Protein AF-A0A4S8M1B6-F1 (afdb_monomer_lite)

Secondary structure (DSSP, 8-state):
-HHHHHHHHHHHHHHTTT-HHHHHHHHHHHHHHHHHH-TT--SPPHHHHHHHHHHHHHHHHHHHHHHHHHHH-SSHHHHHHHHHHHHHHHHHHHHHHHHHHHHTT-HHHHHHTT-SGGGSHHHHHHHH--

Structure (mmCIF, N/CA/C/O backbone):
data_AF-A0A4S8M1B6-F1
#
_entry.id   AF-A0A4S8M1B6-F1
#
loop_
_atom_site.group_PDB
_atom_site.id
_atom_site.type_symbol
_atom_site.label_atom_id
_atom_site.label_alt_id
_atom_site.label_comp_id
_atom_site.label_asym_id
_atom_site.label_entity_id
_atom_site.label_seq_id
_atom_site.pdbx_PDB_ins_code
_atom_site.Cartn_x
_atom_site.Cartn_y
_atom_site.Cartn_z
_atom_site.occupancy
_atom_site.B_iso_or_equiv
_atom_site.auth_seq_id
_atom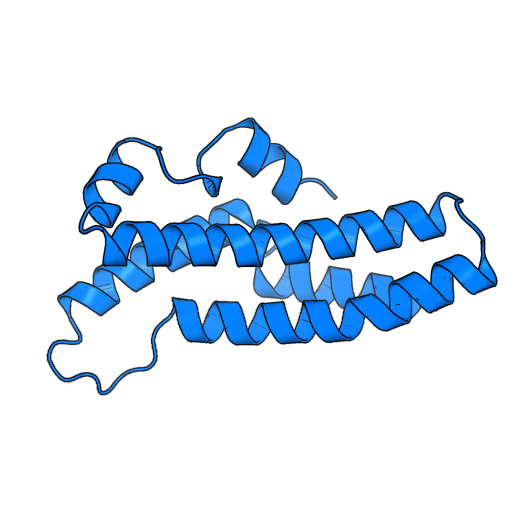_site.auth_comp_id
_atom_site.auth_asym_id
_atom_site.auth_atom_id
_atom_site.pdbx_PDB_model_num
ATOM 1 N N . SER A 1 1 ? 16.439 -3.853 -16.731 1.00 73.56 1 SER A N 1
ATOM 2 C CA . SER A 1 1 ? 15.849 -4.042 -18.081 1.00 73.56 1 SER A CA 1
ATOM 3 C C . SER A 1 1 ? 14.327 -3.981 -17.976 1.00 73.56 1 SER A C 1
ATOM 5 O O . SER A 1 1 ? 13.815 -4.125 -16.875 1.00 73.56 1 SER A O 1
ATOM 7 N N . LEU A 1 2 ? 13.590 -3.809 -19.083 1.00 79.56 2 LEU A N 1
ATOM 8 C CA . LEU A 1 2 ? 12.113 -3.808 -19.068 1.00 79.56 2 LEU A CA 1
ATOM 9 C C . LEU A 1 2 ? 11.526 -5.114 -18.494 1.00 79.56 2 LEU A C 1
ATOM 11 O O . LEU A 1 2 ? 10.549 -5.086 -17.759 1.00 79.56 2 LEU A O 1
ATOM 15 N N . SER A 1 3 ? 12.173 -6.253 -18.760 1.00 87.12 3 SER A N 1
ATOM 16 C CA . SER A 1 3 ? 11.799 -7.545 -18.173 1.00 87.12 3 SER A CA 1
ATOM 17 C C . SER A 1 3 ? 11.881 -7.560 -16.643 1.00 87.12 3 SER A C 1
ATOM 19 O O . SER A 1 3 ? 11.014 -8.134 -15.998 1.00 87.12 3 SER A O 1
ATOM 21 N N . ALA A 1 4 ? 12.879 -6.896 -16.052 1.00 88.38 4 ALA A N 1
ATOM 22 C CA . ALA A 1 4 ? 13.014 -6.812 -14.599 1.00 88.38 4 ALA A CA 1
ATOM 23 C C . ALA A 1 4 ? 11.897 -5.967 -13.964 1.00 88.38 4 ALA A C 1
ATOM 25 O O . ALA A 1 4 ? 11.345 -6.362 -12.946 1.00 88.38 4 ALA A O 1
ATOM 26 N N . ILE A 1 5 ? 11.506 -4.857 -14.601 1.00 90.25 5 ILE A N 1
ATOM 27 C CA . ILE A 1 5 ? 10.365 -4.037 -14.159 1.00 90.25 5 ILE A CA 1
ATOM 28 C C . ILE A 1 5 ? 9.057 -4.839 -14.197 1.00 90.25 5 ILE A C 1
ATOM 30 O O . ILE A 1 5 ? 8.288 -4.819 -13.241 1.00 90.25 5 ILE A O 1
ATOM 34 N N . ARG A 1 6 ? 8.833 -5.624 -15.254 1.00 91.44 6 ARG A N 1
ATOM 35 C CA . ARG A 1 6 ? 7.656 -6.504 -15.344 1.00 91.44 6 ARG A CA 1
ATOM 36 C C . ARG A 1 6 ? 7.657 -7.602 -14.284 1.00 91.44 6 ARG A C 1
ATOM 38 O O . ARG A 1 6 ? 6.598 -7.951 -13.774 1.00 91.44 6 ARG A O 1
ATOM 45 N N . ASN A 1 7 ? 8.829 -8.110 -13.899 1.00 93.31 7 ASN A N 1
ATOM 46 C CA . ASN A 1 7 ? 8.930 -9.037 -12.772 1.00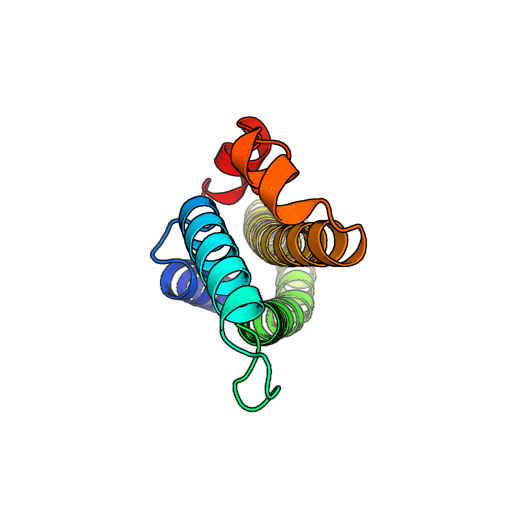 93.31 7 ASN A CA 1
ATOM 47 C C . ASN A 1 7 ? 8.489 -8.377 -11.460 1.00 93.31 7 ASN A C 1
ATOM 49 O O . ASN A 1 7 ? 7.740 -8.994 -10.708 1.00 93.31 7 ASN A O 1
ATOM 53 N N . ILE A 1 8 ? 8.875 -7.122 -11.212 1.00 92.81 8 ILE A N 1
ATOM 54 C CA . ILE A 1 8 ? 8.388 -6.369 -10.049 1.00 92.81 8 ILE A CA 1
ATOM 55 C C . ILE A 1 8 ? 6.864 -6.219 -10.084 1.00 92.81 8 ILE A C 1
ATOM 57 O O . ILE A 1 8 ? 6.214 -6.491 -9.077 1.00 92.81 8 ILE A O 1
ATOM 61 N N . GLN A 1 9 ? 6.278 -5.859 -11.230 1.00 93.62 9 GLN A N 1
ATOM 62 C CA . GLN A 1 9 ? 4.818 -5.787 -11.364 1.00 93.62 9 GLN A CA 1
ATOM 63 C C . GLN A 1 9 ? 4.151 -7.129 -11.033 1.00 93.62 9 GLN A C 1
ATOM 65 O O . GLN A 1 9 ? 3.160 -7.162 -10.312 1.00 93.62 9 GLN A O 1
ATOM 70 N N . MET A 1 10 ? 4.711 -8.253 -11.491 1.00 94.94 10 MET A N 1
ATOM 71 C CA . MET A 1 10 ? 4.193 -9.573 -11.118 1.00 94.94 10 MET A CA 1
ATOM 72 C C . MET A 1 10 ? 4.294 -9.841 -9.613 1.00 94.94 10 MET A C 1
ATOM 74 O O . MET A 1 10 ? 3.388 -10.453 -9.050 1.00 94.94 10 MET A O 1
ATOM 78 N N . HIS A 1 11 ? 5.368 -9.405 -8.950 1.00 94.81 11 HIS A N 1
ATOM 79 C CA . HIS A 1 11 ? 5.501 -9.536 -7.498 1.00 94.81 11 HIS A CA 1
ATOM 80 C C . HIS A 1 11 ? 4.478 -8.679 -6.746 1.00 94.81 11 HIS A C 1
ATOM 82 O O . HIS A 1 11 ? 3.846 -9.194 -5.826 1.00 94.81 11 HIS A O 1
ATOM 88 N N . LEU A 1 12 ? 4.257 -7.432 -7.173 1.00 94.25 12 LEU A N 1
ATOM 89 C CA . LEU A 1 12 ? 3.191 -6.567 -6.659 1.00 94.25 12 LEU A CA 1
ATOM 90 C C . LEU A 1 12 ? 1.816 -7.230 -6.816 1.00 94.25 12 LEU A C 1
ATOM 92 O O . LEU A 1 12 ? 1.074 -7.349 -5.842 1.00 94.25 12 LEU A O 1
ATOM 96 N N . ASN A 1 13 ? 1.496 -7.707 -8.020 1.00 95.00 13 ASN A N 1
ATOM 97 C CA . ASN A 1 13 ? 0.209 -8.334 -8.305 1.00 95.00 13 ASN A CA 1
ATOM 98 C C . ASN A 1 13 ? 0.005 -9.589 -7.452 1.00 95.00 13 ASN A C 1
ATOM 100 O O . ASN A 1 13 ? -1.048 -9.761 -6.859 1.00 95.00 13 ASN A O 1
ATOM 104 N N . ARG A 1 14 ? 1.025 -10.440 -7.302 1.00 95.44 14 ARG A N 1
ATOM 105 C CA . ARG A 1 14 ? 0.932 -11.626 -6.435 1.00 95.44 14 ARG A CA 1
ATOM 106 C C . ARG A 1 14 ? 0.782 -11.276 -4.958 1.00 95.44 14 ARG A C 1
ATOM 108 O O . ARG A 1 14 ? 0.024 -11.939 -4.265 1.00 95.44 14 ARG A O 1
ATOM 115 N N . ALA A 1 15 ? 1.499 -10.262 -4.476 1.00 94.94 15 ALA A N 1
ATOM 116 C CA . ALA A 1 15 ? 1.412 -9.826 -3.083 1.00 94.94 15 ALA A CA 1
ATOM 117 C C . ALA A 1 15 ? 0.017 -9.297 -2.724 1.00 94.94 15 ALA A C 1
ATOM 119 O O . ALA A 1 15 ? -0.427 -9.454 -1.591 1.00 94.94 15 ALA A O 1
ATOM 120 N N . THR A 1 16 ? -0.658 -8.685 -3.696 1.00 95.31 16 THR A N 1
ATOM 121 C CA . THR A 1 16 ? -1.956 -8.022 -3.523 1.00 95.31 16 THR A CA 1
ATOM 122 C C . THR A 1 16 ? -3.134 -8.836 -4.052 1.00 95.31 16 THR A C 1
ATOM 124 O O . THR A 1 16 ? -4.239 -8.316 -4.129 1.00 95.31 16 THR A O 1
ATOM 127 N N . ASP A 1 17 ? -2.903 -10.089 -4.455 1.00 94.31 17 ASP A N 1
ATOM 128 C CA . ASP A 1 17 ? -3.882 -10.917 -5.172 1.00 94.31 17 ASP A CA 1
ATOM 129 C C . ASP A 1 17 ? -4.594 -10.148 -6.305 1.00 94.31 17 ASP A C 1
ATOM 131 O O . ASP A 1 17 ? -5.810 -10.171 -6.464 1.00 94.31 17 ASP A O 1
ATOM 135 N N . TYR A 1 18 ? -3.800 -9.404 -7.080 1.00 93.12 18 TYR A N 1
ATOM 136 C CA . TYR A 1 18 ? -4.209 -8.569 -8.210 1.00 93.12 18 TYR A CA 1
ATOM 137 C C . TYR A 1 18 ? -5.130 -7.383 -7.867 1.00 93.12 18 TYR A C 1
ATOM 139 O O . TYR A 1 18 ? -5.534 -6.661 -8.777 1.00 93.12 18 TYR A O 1
ATOM 147 N N . SER A 1 19 ? -5.402 -7.113 -6.588 1.00 95.19 19 SER A N 1
ATOM 148 C CA . SER A 1 19 ? -6.154 -5.934 -6.143 1.00 95.19 19 SER A CA 1
ATOM 149 C C . SER A 1 19 ? -5.493 -5.286 -4.920 1.00 95.19 19 SER A C 1
ATOM 151 O O . SER A 1 19 ? -5.791 -5.637 -3.775 1.00 95.19 19 SER A O 1
ATOM 153 N N . PRO A 1 20 ? -4.585 -4.315 -5.134 1.00 95.94 20 PRO A N 1
ATOM 154 C CA . PRO A 1 20 ? -4.020 -3.509 -4.057 1.00 95.94 20 PRO A CA 1
ATOM 155 C C . PRO A 1 20 ? -5.057 -2.871 -3.128 1.00 95.94 20 PRO A C 1
ATOM 157 O O . PRO A 1 20 ? -4.831 -2.847 -1.920 1.00 95.94 20 PRO A O 1
ATOM 160 N N . SER A 1 21 ? -6.187 -2.383 -3.650 1.00 95.81 21 SER A N 1
ATOM 161 C CA . SER A 1 21 ? -7.241 -1.800 -2.809 1.00 95.81 21 SER A CA 1
ATOM 162 C C . SER A 1 21 ? -7.878 -2.840 -1.872 1.00 95.81 21 SER A C 1
ATOM 164 O O . SER A 1 21 ? -7.975 -2.601 -0.667 1.00 95.81 21 SER A O 1
ATOM 166 N N . ALA A 1 22 ? -8.222 -4.029 -2.381 1.00 96.31 22 ALA A N 1
ATOM 167 C CA . ALA A 1 22 ? -8.762 -5.120 -1.570 1.00 96.31 22 ALA A CA 1
ATOM 168 C C . ALA A 1 22 ? -7.724 -5.670 -0.580 1.00 96.31 22 ALA A C 1
ATOM 170 O O . ALA A 1 22 ? -8.056 -6.011 0.556 1.00 96.31 22 ALA A O 1
ATOM 171 N N . TYR A 1 23 ? -6.453 -5.720 -0.977 1.00 97.56 23 TYR A N 1
ATOM 172 C CA . TYR A 1 23 ? -5.361 -6.085 -0.081 1.00 97.56 23 TYR A CA 1
ATOM 173 C C . TYR A 1 23 ? -5.257 -5.117 1.109 1.00 97.56 23 TYR A C 1
ATOM 175 O O . TYR A 1 23 ? -5.141 -5.565 2.249 1.00 97.56 23 TYR A O 1
ATOM 183 N N . LEU A 1 24 ? -5.342 -3.803 0.871 1.00 97.62 24 LEU A N 1
ATOM 184 C CA . LEU A 1 24 ? -5.297 -2.786 1.930 1.00 97.62 24 LEU A CA 1
ATOM 185 C C . LEU A 1 24 ? -6.485 -2.890 2.892 1.00 97.62 24 LEU A C 1
ATOM 187 O O . LEU A 1 24 ? -6.293 -2.779 4.101 1.00 97.62 24 LEU A O 1
ATOM 191 N N . GLU A 1 25 ? -7.679 -3.178 2.376 1.00 97.50 25 GLU A N 1
ATOM 192 C CA . GLU A 1 25 ? -8.868 -3.473 3.183 1.00 97.50 25 GLU A CA 1
ATOM 193 C C . GLU A 1 25 ? -8.622 -4.672 4.119 1.00 97.50 25 GLU A C 1
ATOM 195 O O . GLU A 1 25 ? -8.810 -4.581 5.335 1.00 97.50 25 GLU A O 1
ATOM 200 N N . ILE A 1 26 ? -8.114 -5.784 3.573 1.00 97.19 26 ILE A N 1
ATOM 201 C CA . ILE A 1 26 ? -7.787 -6.994 4.344 1.00 97.19 26 ILE A CA 1
ATOM 202 C C . ILE A 1 26 ? -6.736 -6.694 5.417 1.00 97.19 26 ILE A C 1
ATOM 204 O O . ILE A 1 26 ? -6.870 -7.146 6.557 1.00 97.19 26 ILE A O 1
ATOM 208 N N . ILE A 1 27 ? -5.686 -5.948 5.071 1.00 97.31 27 ILE A N 1
ATOM 209 C CA . ILE A 1 27 ? -4.637 -5.564 6.018 1.00 97.31 27 ILE A CA 1
ATOM 210 C C . ILE A 1 27 ? -5.196 -4.660 7.120 1.00 97.31 27 ILE A C 1
ATOM 212 O O . ILE A 1 27 ? -4.898 -4.893 8.290 1.00 97.31 27 ILE A O 1
ATOM 216 N N . CYS A 1 28 ? -6.042 -3.686 6.783 1.00 97.75 28 CYS A N 1
ATOM 217 C CA . CYS A 1 28 ? -6.669 -2.790 7.751 1.00 97.75 28 CYS A CA 1
ATOM 218 C C . CYS A 1 28 ? -7.517 -3.560 8.774 1.00 97.75 28 CYS A C 1
ATOM 220 O O . CYS A 1 28 ? -7.407 -3.322 9.978 1.00 97.75 28 CYS A O 1
ATOM 222 N N . LEU A 1 29 ? -8.324 -4.518 8.312 1.00 96.69 29 LEU A N 1
ATOM 223 C CA . LEU A 1 29 ? -9.132 -5.382 9.176 1.00 96.69 29 LEU A CA 1
ATOM 224 C C . LEU A 1 29 ? -8.260 -6.264 10.076 1.00 96.69 29 LEU A C 1
ATOM 226 O O . LEU A 1 29 ? -8.440 -6.276 11.292 1.00 96.69 29 LEU A O 1
ATOM 230 N N . ARG A 1 30 ? -7.250 -6.930 9.502 1.00 95.94 30 ARG A N 1
ATOM 231 C CA . ARG A 1 30 ? -6.297 -7.750 10.269 1.00 95.94 30 ARG A CA 1
ATOM 232 C C . ARG A 1 30 ? -5.537 -6.937 11.307 1.00 95.94 30 ARG A C 1
ATOM 234 O O . ARG A 1 30 ? -5.258 -7.447 12.386 1.00 95.94 30 ARG A O 1
ATOM 241 N N . TYR A 1 31 ? -5.187 -5.694 10.989 1.00 96.25 31 TYR A N 1
ATOM 242 C CA . TYR A 1 31 ? -4.500 -4.807 11.916 1.00 96.25 31 TYR A CA 1
ATOM 243 C C . TYR A 1 31 ? -5.410 -4.381 13.071 1.00 96.25 31 TYR A C 1
ATOM 245 O O . TYR A 1 31 ? -4.983 -4.432 14.220 1.00 96.25 31 TYR A O 1
ATOM 253 N N . GLN A 1 32 ? -6.679 -4.052 12.803 1.00 95.19 32 GLN A N 1
ATOM 254 C CA . GLN A 1 32 ? -7.666 -3.789 13.858 1.00 95.19 32 GLN A CA 1
ATOM 255 C C . GLN A 1 32 ? -7.855 -5.006 14.777 1.00 95.19 32 GLN A C 1
ATOM 257 O O . GLN A 1 32 ? -7.851 -4.859 15.998 1.00 95.19 32 GLN A O 1
ATOM 262 N N . ASP A 1 33 ? -7.958 -6.211 14.214 1.00 94.06 33 ASP A N 1
ATOM 263 C CA . ASP A 1 33 ? -8.049 -7.447 14.999 1.00 94.06 33 ASP A CA 1
ATOM 264 C C . ASP A 1 33 ? -6.786 -7.693 15.832 1.00 94.06 33 ASP A C 1
ATOM 266 O O . ASP A 1 33 ? -6.873 -8.022 17.016 1.00 94.06 33 ASP A O 1
ATOM 270 N N . TRP A 1 34 ? -5.609 -7.480 15.238 1.00 94.81 34 TRP A N 1
ATOM 271 C CA . TRP A 1 34 ? -4.322 -7.593 15.920 1.00 94.81 34 TRP A CA 1
ATOM 272 C C . TRP A 1 34 ? -4.211 -6.612 17.092 1.00 94.81 34 TRP A C 1
ATOM 274 O O . TRP A 1 34 ? -3.828 -7.026 18.182 1.00 94.81 34 TRP A O 1
ATOM 284 N N . LEU A 1 35 ? -4.621 -5.351 16.916 1.00 92.81 35 LEU A N 1
ATOM 285 C CA . LEU A 1 35 ? -4.638 -4.344 17.986 1.00 92.81 35 LEU A CA 1
ATOM 286 C C . LEU A 1 35 ? -5.541 -4.759 19.156 1.00 92.81 35 LEU A C 1
ATOM 288 O O . LEU A 1 35 ? -5.206 -4.511 20.312 1.00 92.81 35 LEU A O 1
ATOM 292 N N . ASN A 1 36 ? -6.666 -5.419 18.869 1.00 89.81 36 ASN A N 1
ATOM 293 C CA . ASN A 1 36 ? -7.604 -5.884 19.891 1.00 89.81 36 ASN A CA 1
ATOM 294 C C . ASN A 1 36 ? -7.111 -7.133 20.640 1.00 89.81 36 ASN A C 1
ATOM 296 O O . ASN A 1 36 ? -7.438 -7.320 21.811 1.00 89.81 36 ASN A O 1
ATOM 300 N N . GLN A 1 37 ? -6.369 -8.016 19.966 1.00 87.19 37 GLN A N 1
ATOM 301 C CA . GLN A 1 37 ? -5.973 -9.324 20.503 1.00 87.19 37 GLN A CA 1
ATOM 302 C C . GLN A 1 37 ? -4.556 -9.333 21.090 1.00 87.19 37 GLN A C 1
ATOM 304 O O . GLN A 1 37 ? -4.272 -10.106 22.007 1.00 87.19 37 GLN A O 1
ATOM 309 N N . ASN A 1 38 ? -3.651 -8.488 20.593 1.00 78.44 38 ASN A N 1
ATOM 310 C CA . ASN A 1 38 ? -2.231 -8.539 20.934 1.00 78.44 38 ASN A CA 1
ATOM 311 C C . ASN A 1 38 ? -1.870 -7.687 22.163 1.00 78.44 38 ASN A C 1
ATOM 313 O O . ASN A 1 38 ? -0.966 -6.858 22.128 1.00 78.44 38 ASN A O 1
ATOM 317 N N . VAL A 1 39 ? -2.539 -7.944 23.290 1.00 63.25 39 VAL A N 1
ATOM 318 C CA . VAL A 1 39 ? -2.273 -7.279 24.585 1.00 63.25 39 VAL A CA 1
ATOM 319 C C . VAL A 1 39 ? -0.851 -7.571 25.109 1.00 63.25 39 VAL A C 1
ATOM 321 O O . VAL A 1 39 ? -0.334 -6.837 25.945 1.00 63.25 39 VAL A O 1
ATOM 324 N N . SER A 1 40 ? -0.204 -8.636 24.614 1.00 63.69 40 SER A N 1
ATOM 325 C CA . SER A 1 40 ? 1.122 -9.103 25.055 1.00 63.69 40 SER A CA 1
ATOM 326 C C . SER A 1 40 ? 2.286 -8.757 24.112 1.00 63.69 40 SER A C 1
ATOM 328 O O . SER A 1 40 ? 3.435 -8.979 24.486 1.00 63.69 40 SER A O 1
ATOM 330 N N . GLY A 1 41 ? 2.021 -8.211 22.918 1.00 66.38 41 GLY A N 1
ATOM 331 C CA . GLY A 1 41 ? 3.055 -7.777 21.966 1.00 66.38 41 GLY A CA 1
ATOM 332 C C . GLY A 1 41 ? 3.887 -8.903 21.335 1.00 66.38 41 GLY A C 1
ATOM 333 O O . GLY A 1 41 ? 4.985 -8.644 20.853 1.00 66.38 41 GLY A O 1
ATOM 334 N N . ILE A 1 42 ? 3.408 -10.151 21.359 1.00 69.62 42 ILE A N 1
ATOM 335 C CA . ILE A 1 42 ? 4.203 -11.327 20.955 1.00 69.62 42 ILE A CA 1
ATOM 336 C C . ILE A 1 42 ? 4.157 -11.564 19.438 1.00 69.62 42 ILE A C 1
ATOM 338 O O . ILE A 1 42 ? 5.115 -12.084 18.870 1.00 69.62 42 ILE A O 1
ATOM 342 N N . SER A 1 43 ? 3.058 -11.206 18.768 1.00 82.38 43 SER A N 1
ATOM 343 C CA . SER A 1 43 ? 2.916 -11.385 17.317 1.00 82.38 43 SER A CA 1
ATOM 344 C C . SER A 1 43 ? 3.318 -10.138 16.528 1.00 82.38 43 SER A C 1
ATOM 346 O O . SER A 1 43 ? 3.029 -9.014 16.939 1.00 82.38 43 SER A O 1
ATOM 348 N N . GLU A 1 44 ? 3.940 -10.348 15.365 1.00 87.69 44 GLU A N 1
ATOM 349 C CA . GLU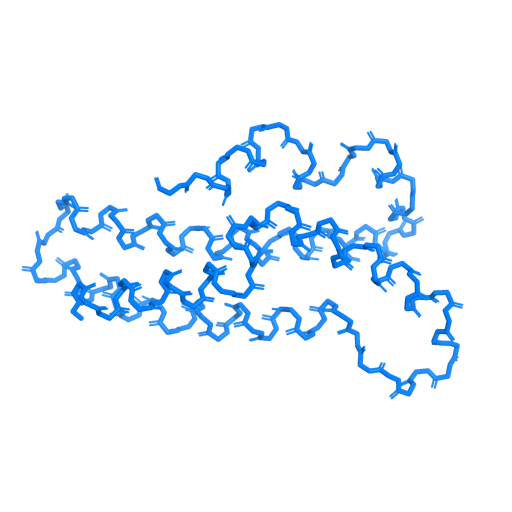 A 1 44 ? 4.301 -9.278 14.428 1.00 87.69 44 GLU A CA 1
ATOM 350 C C . GLU A 1 44 ? 3.064 -8.536 13.902 1.00 87.69 44 GLU A C 1
ATOM 352 O O . GLU A 1 44 ? 2.015 -9.136 13.648 1.00 87.69 44 GLU A O 1
ATOM 357 N N . SER A 1 45 ? 3.206 -7.223 13.713 1.00 93.12 45 SER A N 1
ATOM 358 C CA . SER A 1 45 ? 2.168 -6.361 13.150 1.00 93.12 45 SER A CA 1
ATOM 359 C C . SER A 1 45 ? 1.926 -6.698 11.670 1.00 93.12 45 SER A C 1
ATOM 361 O O . SER A 1 45 ? 2.869 -6.695 10.871 1.00 93.12 45 SER A O 1
ATOM 363 N N . PRO A 1 46 ? 0.665 -6.922 11.251 1.00 95.19 46 PRO A N 1
ATOM 364 C CA . PRO A 1 46 ? 0.321 -7.074 9.839 1.00 95.19 46 PRO A CA 1
ATOM 365 C C . PRO A 1 46 ? 0.765 -5.890 8.970 1.00 95.19 46 PRO A C 1
ATOM 367 O O . PRO A 1 46 ? 1.114 -6.093 7.808 1.00 95.19 46 PRO A O 1
ATOM 370 N N . ILE A 1 47 ? 0.764 -4.673 9.527 1.00 95.50 47 ILE A N 1
ATOM 371 C CA . ILE A 1 47 ? 1.211 -3.476 8.812 1.00 95.50 47 ILE A CA 1
ATOM 372 C C . ILE A 1 47 ? 2.728 -3.478 8.635 1.00 95.50 47 ILE A C 1
ATOM 374 O O . ILE A 1 47 ? 3.189 -3.250 7.519 1.00 95.50 47 ILE A O 1
ATOM 378 N N . ASP A 1 48 ? 3.497 -3.789 9.681 1.00 94.88 48 ASP A N 1
ATOM 379 C CA . ASP A 1 48 ? 4.966 -3.793 9.601 1.00 94.88 48 ASP A CA 1
ATOM 380 C C . ASP A 1 48 ? 5.446 -4.815 8.564 1.00 94.88 48 ASP A C 1
ATOM 382 O O . ASP A 1 48 ? 6.301 -4.520 7.725 1.00 94.88 48 ASP A O 1
ATOM 386 N N . ASN A 1 49 ? 4.812 -5.991 8.549 1.00 95.25 49 ASN A N 1
ATOM 387 C CA . ASN A 1 49 ? 5.084 -7.035 7.567 1.00 95.25 49 ASN A CA 1
ATOM 388 C C . ASN A 1 49 ? 4.743 -6.591 6.136 1.00 95.25 49 ASN A C 1
ATOM 390 O O . ASN A 1 49 ? 5.518 -6.844 5.208 1.00 95.25 49 ASN A O 1
ATOM 394 N N . ALA A 1 50 ? 3.617 -5.898 5.943 1.00 96.88 50 ALA A N 1
ATOM 395 C CA . ALA A 1 50 ? 3.252 -5.340 4.645 1.00 96.88 50 ALA A CA 1
ATOM 396 C C . ALA A 1 50 ? 4.235 -4.242 4.202 1.00 96.88 50 ALA A C 1
ATOM 398 O O . ALA A 1 50 ? 4.730 -4.280 3.074 1.00 96.88 50 ALA A O 1
ATOM 399 N N . LYS A 1 51 ? 4.581 -3.299 5.084 1.00 96.62 51 LYS A N 1
ATOM 400 C CA . LYS A 1 51 ? 5.530 -2.216 4.790 1.00 96.62 51 LYS A CA 1
ATOM 401 C C . LYS A 1 51 ? 6.893 -2.760 4.399 1.00 96.62 51 LYS A C 1
ATOM 403 O O . LYS A 1 51 ? 7.379 -2.413 3.329 1.00 96.62 51 LYS A O 1
ATOM 408 N N . SER A 1 52 ? 7.448 -3.690 5.177 1.00 96.62 52 SER A N 1
ATOM 409 C CA . SER A 1 52 ? 8.735 -4.321 4.866 1.00 96.62 52 SER A CA 1
ATOM 410 C C . SER A 1 52 ? 8.749 -4.961 3.469 1.00 96.62 52 SER A C 1
ATOM 412 O O . SER A 1 52 ? 9.699 -4.790 2.697 1.00 96.62 52 SER A O 1
ATOM 414 N N . LEU A 1 53 ? 7.662 -5.647 3.095 1.00 96.31 53 LEU A N 1
ATOM 415 C CA . LEU A 1 53 ? 7.508 -6.236 1.766 1.00 96.31 53 LEU A CA 1
ATOM 416 C C . LEU A 1 53 ? 7.520 -5.174 0.654 1.00 96.31 53 LEU A C 1
ATOM 418 O O . LEU A 1 53 ? 8.254 -5.323 -0.329 1.00 96.31 53 LEU A O 1
ATOM 422 N N . PHE A 1 54 ? 6.718 -4.114 0.779 1.00 97.00 54 PHE A N 1
ATOM 423 C CA . PHE A 1 54 ? 6.605 -3.099 -0.273 1.00 97.00 54 PHE A CA 1
ATOM 424 C C . PHE A 1 54 ? 7.797 -2.143 -0.318 1.00 97.00 54 PHE A C 1
ATOM 426 O O . PHE A 1 54 ? 8.178 -1.719 -1.407 1.00 97.00 54 PHE A O 1
ATOM 433 N N . GLU A 1 55 ? 8.448 -1.861 0.808 1.00 96.50 55 GLU A N 1
ATOM 434 C CA . GLU A 1 55 ? 9.716 -1.128 0.854 1.00 96.50 55 GLU A CA 1
ATOM 435 C C . GLU A 1 55 ? 10.806 -1.876 0.088 1.00 96.50 55 GLU A C 1
ATOM 437 O O . GLU A 1 55 ? 11.525 -1.272 -0.710 1.00 96.50 55 GLU A O 1
ATOM 442 N N . LYS A 1 56 ? 10.885 -3.204 0.241 1.00 96.06 56 LYS A N 1
ATOM 443 C CA . LYS A 1 56 ? 11.799 -4.029 -0.555 1.00 96.06 56 LYS A CA 1
ATOM 444 C C . LYS A 1 56 ? 11.506 -3.912 -2.052 1.00 96.06 56 LYS A C 1
ATOM 446 O O . LYS A 1 56 ? 12.421 -3.642 -2.827 1.00 96.06 56 LYS A O 1
ATOM 451 N N . LEU A 1 57 ? 10.240 -4.040 -2.459 1.00 95.06 57 LEU A N 1
ATOM 452 C CA . LEU A 1 57 ? 9.848 -3.863 -3.864 1.00 95.06 57 LEU A CA 1
ATOM 453 C C . LEU A 1 57 ? 10.168 -2.449 -4.377 1.00 95.06 57 LEU A C 1
ATOM 455 O O . LEU A 1 57 ? 10.630 -2.289 -5.507 1.00 95.06 57 LEU A O 1
ATOM 459 N N . SER A 1 58 ? 9.958 -1.422 -3.555 1.00 94.94 58 SER A N 1
ATOM 460 C CA . SER A 1 58 ? 10.261 -0.025 -3.882 1.00 94.94 58 SER A CA 1
ATOM 461 C C . SER A 1 58 ? 11.761 0.183 -4.117 1.00 94.94 58 SER A C 1
ATOM 463 O O . SER A 1 58 ? 12.163 0.723 -5.155 1.00 94.94 58 SER A O 1
ATOM 465 N N . ASN A 1 59 ? 12.592 -0.335 -3.207 1.00 94.50 59 ASN A N 1
ATOM 466 C CA . ASN A 1 59 ? 14.051 -0.283 -3.292 1.00 94.50 59 ASN A CA 1
ATOM 467 C C . ASN A 1 59 ? 14.579 -0.992 -4.545 1.00 94.50 59 ASN A C 1
ATOM 469 O O . ASN A 1 59 ? 15.465 -0.464 -5.219 1.00 94.50 59 ASN A O 1
ATOM 473 N N . ASP A 1 60 ? 13.992 -2.134 -4.910 1.00 92.44 60 ASP A N 1
ATOM 474 C CA . ASP A 1 60 ? 14.347 -2.860 -6.133 1.00 92.44 60 ASP A CA 1
ATOM 475 C C . ASP A 1 60 ? 13.925 -2.094 -7.406 1.00 92.44 60 ASP A C 1
ATOM 477 O O . ASP A 1 60 ? 14.588 -2.176 -8.444 1.00 92.44 60 ASP A O 1
ATOM 481 N N . THR A 1 61 ? 12.842 -1.310 -7.347 1.00 92.00 61 THR A N 1
ATOM 482 C CA . THR A 1 61 ? 12.285 -0.599 -8.513 1.00 92.00 61 THR A CA 1
ATOM 483 C C . THR A 1 61 ? 13.091 0.642 -8.898 1.00 92.00 61 THR A C 1
ATOM 485 O O . THR A 1 61 ? 13.280 0.905 -10.087 1.00 92.00 61 THR A O 1
ATOM 488 N N . GLY A 1 62 ? 13.600 1.406 -7.925 1.00 88.44 62 GLY A N 1
ATOM 489 C CA . GLY A 1 62 ? 14.296 2.679 -8.169 1.00 88.44 62 GLY A CA 1
ATOM 490 C C . GLY A 1 62 ? 15.466 2.585 -9.167 1.00 88.44 62 GLY A C 1
ATOM 491 O O . GLY A 1 62 ? 15.451 3.273 -10.196 1.00 88.44 62 GLY A O 1
ATOM 492 N N . PRO A 1 63 ? 16.461 1.705 -8.937 1.00 91.44 63 PRO A N 1
ATOM 493 C CA . PRO A 1 63 ? 17.568 1.494 -9.872 1.00 91.44 63 PRO A CA 1
ATOM 494 C C . PRO A 1 63 ? 17.103 1.019 -11.255 1.00 91.44 63 PRO A C 1
ATOM 496 O O . PRO A 1 63 ? 17.693 1.383 -12.275 1.00 91.44 63 PRO A O 1
ATOM 4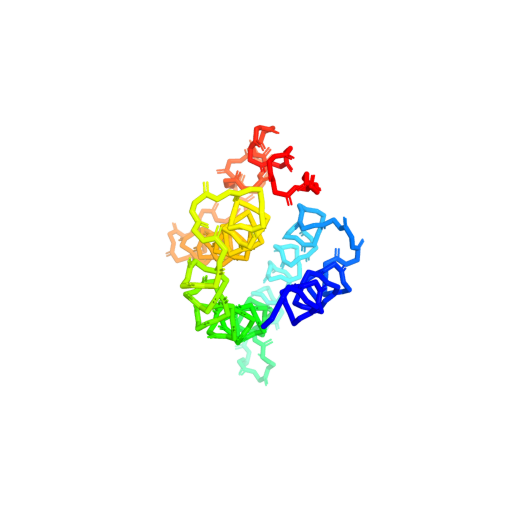99 N N . LEU A 1 64 ? 16.027 0.227 -11.312 1.00 91.44 64 LEU A N 1
ATOM 500 C CA . LEU A 1 64 ? 15.479 -0.287 -12.564 1.00 91.44 64 LEU A CA 1
ATOM 501 C C . LEU A 1 64 ? 14.798 0.809 -13.396 1.00 91.44 64 LEU A C 1
ATOM 503 O O . LEU A 1 64 ? 15.015 0.836 -14.610 1.00 91.44 64 LEU A O 1
ATOM 507 N N . CYS A 1 65 ? 14.045 1.725 -12.775 1.00 89.88 65 CYS A N 1
ATOM 508 C CA . CYS A 1 65 ? 13.485 2.903 -13.450 1.00 89.88 65 CYS A CA 1
ATOM 509 C C . CYS A 1 65 ? 14.592 3.770 -14.056 1.00 89.88 65 CYS A C 1
ATOM 511 O O . CYS A 1 65 ? 14.527 4.119 -15.236 1.00 89.88 65 CYS A O 1
ATOM 513 N N . ASN A 1 66 ? 15.657 4.034 -13.291 1.00 90.69 66 ASN A N 1
ATOM 514 C CA . ASN A 1 66 ? 16.810 4.798 -13.772 1.00 90.69 66 ASN A CA 1
ATOM 515 C C . ASN A 1 66 ? 17.492 4.113 -14.966 1.00 90.69 66 ASN A C 1
ATOM 517 O O . ASN A 1 66 ? 17.793 4.762 -15.967 1.00 90.69 66 ASN A O 1
ATOM 521 N N . ALA A 1 67 ? 17.673 2.791 -14.914 1.00 90.88 67 ALA A N 1
ATOM 522 C CA . ALA A 1 67 ? 18.237 2.029 -16.027 1.00 90.88 67 ALA A CA 1
ATOM 523 C C . ALA A 1 67 ? 17.334 2.040 -17.277 1.00 90.88 67 ALA A C 1
ATOM 525 O O . ALA A 1 67 ? 17.826 2.033 -18.406 1.00 90.88 67 ALA A O 1
ATOM 526 N N . VAL A 1 68 ? 16.008 2.044 -17.101 1.00 90.19 68 VAL A N 1
ATOM 527 C CA . VAL A 1 68 ? 15.045 2.182 -18.205 1.00 90.19 68 VAL A CA 1
ATOM 528 C C . VAL A 1 68 ? 15.122 3.579 -18.817 1.00 90.19 68 VAL A C 1
ATOM 530 O O . VAL A 1 68 ? 15.203 3.675 -20.041 1.00 90.19 68 VAL A O 1
ATOM 533 N N . LEU A 1 69 ? 15.172 4.631 -17.996 1.00 90.81 69 LEU A N 1
ATOM 534 C CA . LEU A 1 69 ? 15.318 6.015 -18.450 1.00 90.81 69 LEU A CA 1
ATOM 535 C C . LEU A 1 69 ? 16.604 6.204 -19.263 1.00 90.81 69 LEU A C 1
ATOM 537 O O . LEU A 1 69 ? 16.561 6.726 -20.372 1.00 90.81 69 LEU A O 1
ATOM 541 N N . GLN A 1 70 ? 17.737 5.716 -18.755 1.00 91.50 70 GLN A N 1
ATOM 542 C CA . GLN A 1 70 ? 19.022 5.805 -19.454 1.00 91.50 70 GLN A CA 1
ATOM 543 C C . GLN A 1 70 ? 19.016 5.060 -20.793 1.00 91.50 70 GLN A C 1
ATOM 545 O O . GLN A 1 70 ? 19.628 5.512 -21.757 1.00 91.50 70 GLN A O 1
ATOM 550 N N . LYS A 1 71 ? 18.329 3.914 -20.869 1.00 92.25 71 LYS A N 1
ATOM 551 C CA . LYS A 1 71 ? 18.316 3.073 -22.072 1.00 92.25 71 LYS A CA 1
ATOM 552 C C . LYS A 1 71 ? 17.307 3.525 -23.130 1.00 92.25 71 LYS A C 1
ATOM 554 O O . LYS A 1 71 ? 17.552 3.324 -24.316 1.00 92.25 71 LYS A O 1
ATOM 559 N N . TYR A 1 72 ? 16.154 4.045 -22.717 1.00 89.56 72 TYR A N 1
ATOM 560 C CA . TYR A 1 72 ? 15.015 4.282 -23.610 1.00 89.56 72 TYR A CA 1
ATOM 561 C C . TYR A 1 72 ? 14.515 5.733 -23.622 1.00 89.56 72 TYR A C 1
ATOM 563 O O . TYR A 1 72 ? 13.625 6.041 -24.413 1.00 89.56 72 TYR A O 1
ATOM 571 N N . GLY A 1 73 ? 15.060 6.614 -22.779 1.00 90.38 73 GLY A N 1
ATOM 572 C CA . GLY A 1 73 ? 14.557 7.975 -22.593 1.00 90.38 73 GLY A CA 1
ATOM 573 C C . GLY A 1 73 ? 13.157 8.015 -21.969 1.00 90.38 73 GLY A C 1
ATOM 574 O O . GLY A 1 73 ? 12.643 7.005 -21.484 1.00 90.38 73 GLY A O 1
ATOM 575 N N . CYS A 1 74 ? 12.515 9.185 -22.006 1.00 90.75 74 CYS A N 1
ATOM 576 C CA . CYS A 1 74 ? 11.176 9.429 -21.446 1.00 90.75 74 CYS A CA 1
ATOM 577 C C . CYS A 1 74 ? 10.027 8.923 -22.346 1.00 90.75 74 CYS A C 1
ATOM 579 O O . CYS A 1 74 ? 9.058 9.641 -22.589 1.00 90.75 74 CYS A O 1
ATOM 581 N N . GLY A 1 75 ? 10.152 7.710 -22.888 1.00 91.12 75 GLY A N 1
ATOM 582 C CA . GLY A 1 75 ? 9.121 7.067 -23.710 1.00 91.12 75 GLY A CA 1
ATOM 583 C C . GLY A 1 75 ? 8.219 6.116 -22.917 1.00 91.12 75 GLY A C 1
ATOM 584 O O . GLY A 1 75 ? 8.328 6.002 -21.698 1.00 91.12 75 GLY A O 1
ATOM 585 N N . ASP A 1 76 ? 7.374 5.361 -23.620 1.00 91.94 76 ASP A N 1
ATOM 586 C CA . ASP A 1 76 ? 6.376 4.452 -23.023 1.00 91.94 76 ASP A CA 1
ATOM 587 C C . ASP A 1 76 ? 6.953 3.500 -21.970 1.00 91.94 76 ASP A C 1
ATOM 589 O O . ASP A 1 76 ? 6.353 3.274 -20.926 1.00 91.94 76 ASP A O 1
ATOM 593 N N . LYS A 1 77 ? 8.161 2.976 -22.212 1.00 91.50 77 LYS A N 1
ATOM 594 C CA . LYS A 1 77 ? 8.837 2.055 -21.285 1.00 91.50 77 LYS A CA 1
ATOM 595 C C . LYS A 1 77 ? 9.180 2.718 -19.952 1.00 91.50 77 LYS A C 1
ATOM 597 O O . LYS A 1 77 ? 9.123 2.062 -18.917 1.00 91.50 77 LYS A O 1
ATOM 602 N N . PHE A 1 78 ? 9.572 3.991 -19.984 1.00 92.12 78 PHE A N 1
ATOM 603 C CA . PHE A 1 78 ? 9.836 4.758 -18.772 1.00 92.12 78 PHE A CA 1
ATOM 604 C C . PHE A 1 78 ? 8.535 5.022 -18.020 1.00 92.12 78 PHE A C 1
ATOM 606 O O . PHE A 1 78 ? 8.482 4.778 -16.822 1.00 92.12 78 PHE A O 1
ATOM 613 N N . TRP A 1 79 ? 7.466 5.404 -18.721 1.00 92.12 79 TRP A N 1
ATOM 614 C CA . TRP A 1 79 ? 6.155 5.605 -18.100 1.00 92.12 79 TRP A CA 1
ATOM 615 C C . TRP A 1 79 ? 5.542 4.318 -17.526 1.00 92.12 79 TRP A C 1
ATOM 617 O O . TRP A 1 79 ? 4.880 4.380 -16.494 1.00 92.12 79 TRP A O 1
ATOM 627 N N . GLU A 1 80 ? 5.787 3.155 -18.139 1.00 92.12 80 GLU A N 1
ATOM 628 C CA . GLU A 1 80 ? 5.445 1.835 -17.579 1.00 92.12 80 GLU A CA 1
ATOM 629 C C . GLU A 1 80 ? 6.180 1.613 -16.245 1.00 92.12 80 GLU A C 1
ATOM 631 O O . GLU A 1 80 ? 5.553 1.308 -15.230 1.00 92.12 80 GLU A O 1
ATOM 636 N N . ALA A 1 81 ? 7.498 1.837 -16.220 1.00 92.88 81 ALA A N 1
ATOM 637 C CA . ALA A 1 81 ? 8.309 1.683 -15.013 1.00 92.88 81 ALA A CA 1
ATOM 638 C C . ALA A 1 81 ? 7.905 2.669 -13.903 1.00 92.88 81 ALA A C 1
ATOM 640 O O . ALA A 1 81 ? 7.738 2.273 -12.749 1.00 92.88 81 ALA A O 1
ATOM 641 N N . GLU A 1 82 ? 7.676 3.933 -14.256 1.00 93.38 82 GLU A N 1
ATOM 642 C CA . GLU A 1 82 ? 7.219 4.963 -13.325 1.00 93.38 82 GLU A CA 1
ATOM 643 C C . GLU A 1 82 ? 5.846 4.653 -12.746 1.00 93.38 82 GLU A C 1
ATOM 645 O O . GLU A 1 82 ? 5.648 4.809 -11.545 1.00 93.38 82 GLU A O 1
ATOM 650 N N . ARG A 1 83 ? 4.914 4.141 -13.554 1.00 92.81 83 ARG A N 1
ATOM 651 C CA . ARG A 1 83 ? 3.599 3.725 -13.061 1.00 92.81 83 ARG A CA 1
ATOM 652 C C . ARG A 1 83 ? 3.721 2.641 -11.995 1.00 92.81 83 ARG A C 1
ATOM 654 O O . ARG A 1 83 ? 3.087 2.755 -10.948 1.00 92.81 83 ARG A O 1
ATOM 661 N N . ILE A 1 84 ? 4.550 1.625 -12.235 1.00 93.81 84 ILE A N 1
ATOM 662 C CA . ILE A 1 84 ? 4.791 0.539 -11.272 1.00 93.81 84 ILE A CA 1
ATOM 663 C C . ILE A 1 84 ? 5.414 1.097 -9.988 1.00 93.81 84 ILE A C 1
ATOM 665 O O . ILE A 1 84 ? 4.925 0.803 -8.897 1.00 93.81 84 ILE A O 1
ATOM 669 N N . ARG A 1 85 ? 6.429 1.965 -10.112 1.00 94.38 85 ARG A N 1
ATOM 670 C CA . ARG A 1 85 ? 7.056 2.657 -8.975 1.00 94.38 85 ARG A CA 1
ATOM 671 C C . ARG A 1 85 ? 6.028 3.433 -8.153 1.00 94.38 85 ARG A C 1
ATOM 673 O O . ARG A 1 85 ? 5.930 3.230 -6.948 1.00 94.38 85 ARG A O 1
ATOM 680 N N . THR A 1 86 ? 5.225 4.274 -8.803 1.00 94.44 86 THR A N 1
ATOM 681 C CA . THR A 1 86 ? 4.175 5.067 -8.150 1.00 94.44 86 THR A CA 1
ATOM 682 C C . THR A 1 86 ? 3.133 4.185 -7.471 1.00 94.44 86 THR A C 1
ATOM 684 O O . THR A 1 86 ? 2.696 4.508 -6.369 1.00 94.44 86 THR A O 1
ATOM 687 N N . ARG A 1 87 ? 2.736 3.070 -8.092 1.00 94.88 87 ARG A N 1
ATOM 688 C CA . ARG A 1 87 ? 1.761 2.137 -7.515 1.00 94.88 87 ARG A CA 1
ATOM 689 C C . ARG A 1 87 ? 2.285 1.516 -6.219 1.00 94.88 87 ARG A C 1
ATOM 691 O O . ARG A 1 87 ? 1.564 1.528 -5.229 1.00 94.88 87 ARG A O 1
ATOM 698 N N . ILE A 1 88 ? 3.547 1.076 -6.189 1.00 96.00 88 ILE A N 1
ATOM 699 C CA . ILE A 1 88 ? 4.196 0.570 -4.965 1.00 96.00 88 ILE A CA 1
ATOM 700 C C . ILE A 1 88 ? 4.255 1.663 -3.892 1.00 96.00 88 ILE A C 1
ATOM 702 O O . ILE A 1 88 ? 3.853 1.420 -2.756 1.00 96.00 88 ILE A O 1
ATOM 706 N N . SER A 1 89 ? 4.692 2.877 -4.246 1.00 95.56 89 SER A N 1
ATOM 707 C CA . SER A 1 89 ? 4.745 3.995 -3.295 1.00 95.56 89 SER A CA 1
ATOM 708 C C . SER A 1 89 ? 3.373 4.323 -2.702 1.00 95.56 89 SER A C 1
ATOM 710 O O . SER A 1 89 ? 3.280 4.586 -1.509 1.00 95.56 89 SER A O 1
ATOM 712 N N . ARG A 1 90 ? 2.298 4.257 -3.498 1.00 96.19 90 ARG A N 1
ATOM 713 C CA . ARG A 1 90 ? 0.930 4.463 -3.000 1.00 96.19 90 ARG A CA 1
ATOM 714 C C . ARG A 1 90 ? 0.503 3.397 -2.000 1.00 96.19 90 ARG A C 1
ATOM 716 O O . ARG A 1 90 ? -0.090 3.759 -0.992 1.00 96.19 90 ARG A O 1
ATOM 723 N N . VAL A 1 91 ? 0.821 2.120 -2.243 1.00 97.19 91 VAL A N 1
ATOM 724 C CA . VAL A 1 91 ? 0.533 1.054 -1.266 1.00 97.19 91 VAL A CA 1
ATOM 725 C C . VAL A 1 91 ? 1.196 1.382 0.073 1.00 97.19 91 VAL A C 1
ATOM 727 O O . VAL A 1 91 ? 0.524 1.341 1.098 1.00 97.19 91 VAL A O 1
ATOM 730 N N . ILE A 1 92 ? 2.476 1.774 0.061 1.00 97.50 92 ILE A N 1
ATOM 731 C CA . ILE A 1 92 ? 3.211 2.162 1.277 1.00 97.50 92 ILE A CA 1
ATOM 732 C C . ILE A 1 92 ? 2.523 3.340 1.973 1.00 97.50 92 ILE A C 1
ATOM 734 O O . ILE A 1 92 ? 2.187 3.232 3.147 1.00 97.50 92 ILE A O 1
ATOM 738 N N . SER A 1 93 ? 2.227 4.425 1.252 1.00 97.31 93 SER A N 1
ATOM 739 C CA . SER A 1 93 ? 1.571 5.598 1.844 1.00 97.31 93 SER A CA 1
ATOM 740 C C . SER A 1 93 ? 0.186 5.297 2.421 1.00 97.31 93 SER A C 1
ATOM 742 O O . SER A 1 93 ? -0.226 5.921 3.393 1.00 97.31 93 SER A O 1
ATOM 744 N N . TYR A 1 94 ? -0.553 4.344 1.851 1.00 97.62 94 TYR A N 1
ATOM 745 C CA . TYR A 1 94 ? -1.855 3.943 2.388 1.00 97.62 94 TYR A CA 1
ATOM 746 C C . TYR A 1 94 ? -1.724 3.045 3.623 1.00 97.62 94 TYR A C 1
ATOM 748 O O . TYR A 1 94 ? -2.567 3.123 4.512 1.00 97.62 94 TYR A O 1
ATOM 756 N N . LEU A 1 95 ? -0.657 2.246 3.727 1.00 98.12 95 LEU A N 1
ATOM 757 C CA . LEU A 1 95 ? -0.309 1.555 4.973 1.00 98.12 95 LEU A CA 1
ATOM 758 C C . LEU A 1 95 ? 0.064 2.565 6.071 1.00 98.12 95 LEU A C 1
ATOM 760 O O . LEU A 1 95 ? -0.413 2.440 7.196 1.00 98.12 95 LEU A O 1
ATOM 764 N N . GLU A 1 96 ? 0.838 3.599 5.734 1.00 97.56 96 GLU A N 1
ATOM 765 C CA . GLU A 1 96 ? 1.203 4.680 6.661 1.00 97.56 96 GLU A CA 1
ATOM 766 C C . GLU A 1 96 ? -0.022 5.480 7.139 1.00 97.56 96 GLU A C 1
ATOM 768 O O . GLU A 1 96 ? -0.106 5.821 8.316 1.00 97.56 96 GLU A O 1
ATOM 773 N N . ASP A 1 97 ? -1.005 5.737 6.267 1.00 97.69 97 ASP A N 1
ATOM 774 C CA . ASP A 1 97 ? -2.276 6.375 6.654 1.00 97.69 97 ASP A CA 1
ATOM 775 C C . ASP A 1 97 ? -3.060 5.533 7.674 1.00 97.69 97 ASP A C 1
ATOM 777 O O . ASP A 1 97 ? -3.615 6.072 8.634 1.00 97.69 97 ASP A O 1
ATOM 781 N N . ILE A 1 98 ? -3.060 4.203 7.519 1.00 97.94 98 ILE A N 1
ATOM 782 C CA . ILE A 1 98 ? -3.684 3.287 8.485 1.00 97.94 98 ILE A CA 1
ATOM 783 C C . ILE A 1 98 ? -2.987 3.381 9.852 1.00 97.94 98 ILE A C 1
ATOM 785 O O . ILE A 1 98 ? -3.669 3.483 10.877 1.00 97.94 98 ILE A O 1
ATOM 789 N N . GLU A 1 99 ? -1.651 3.369 9.891 1.00 96.94 99 GLU A N 1
ATOM 790 C CA . GLU A 1 99 ? -0.894 3.513 11.146 1.00 96.94 99 GLU A CA 1
ATOM 791 C C . GLU A 1 99 ? -1.120 4.869 11.793 1.00 96.94 99 GLU A C 1
ATOM 793 O O . GLU A 1 99 ? -1.354 4.940 12.998 1.00 96.94 99 GLU A O 1
ATOM 798 N N . LEU A 1 100 ? -1.095 5.940 11.002 1.00 97.69 100 LEU A N 1
ATOM 799 C CA . LEU A 1 100 ? -1.330 7.288 11.495 1.00 97.69 100 LEU A CA 1
ATOM 800 C C . LEU A 1 100 ? -2.731 7.402 12.103 1.00 97.69 100 LEU A C 1
ATOM 802 O O . LEU A 1 100 ? -2.885 7.893 13.219 1.00 97.69 100 LEU A O 1
ATOM 806 N N . ALA A 1 101 ? -3.750 6.867 11.425 1.00 97.56 101 ALA A N 1
ATOM 807 C CA . ALA A 1 101 ? -5.106 6.828 11.956 1.00 97.56 101 ALA A CA 1
ATOM 808 C C . ALA A 1 101 ? -5.192 6.042 13.278 1.00 97.56 101 ALA A C 1
ATOM 810 O O . ALA A 1 101 ? -6.002 6.393 14.142 1.00 97.56 101 ALA A O 1
ATOM 811 N N . ASN A 1 102 ? -4.373 5.001 13.460 1.00 97.06 102 ASN A N 1
ATOM 812 C CA . ASN A 1 102 ? -4.265 4.283 14.730 1.00 97.06 102 ASN A CA 1
ATOM 813 C C . ASN A 1 102 ? -3.567 5.114 15.816 1.00 97.06 102 ASN A C 1
ATOM 815 O O . ASN A 1 102 ? -4.104 5.239 16.914 1.00 97.06 102 ASN A O 1
ATOM 819 N N . MET A 1 103 ? -2.419 5.727 15.508 1.00 96.38 103 MET A N 1
ATOM 820 C CA . MET A 1 103 ? -1.683 6.603 16.431 1.00 96.38 103 MET A CA 1
ATOM 821 C C . MET A 1 103 ? -2.547 7.770 16.932 1.00 96.38 103 MET A C 1
ATOM 823 O O . MET A 1 103 ? -2.448 8.173 18.087 1.00 96.38 103 MET A O 1
ATOM 827 N N . GLU A 1 104 ? -3.437 8.276 16.079 1.00 97.31 104 GLU A N 1
ATOM 828 C CA . GLU A 1 104 ? -4.392 9.342 16.392 1.00 97.31 104 GLU A CA 1
ATOM 829 C C . GLU A 1 104 ? -5.679 8.835 17.078 1.00 97.31 104 GLU A C 1
ATOM 831 O O . GLU A 1 104 ? -6.591 9.617 17.347 1.00 97.31 104 GLU A O 1
ATOM 836 N N . GLY A 1 105 ? -5.799 7.529 17.346 1.00 96.50 105 GLY A N 1
ATOM 837 C CA . GLY A 1 105 ? -6.960 6.928 18.012 1.00 96.50 105 GLY A CA 1
ATOM 838 C C . GLY A 1 105 ? -8.250 6.952 17.183 1.00 96.50 105 GLY A C 1
ATOM 839 O O . GLY A 1 105 ? -9.344 6.804 17.729 1.00 96.50 105 GLY A O 1
ATOM 840 N N . ARG A 1 106 ? -8.154 7.142 15.860 1.00 97.19 106 ARG A N 1
ATOM 841 C CA . ARG A 1 106 ? -9.302 7.314 14.952 1.00 97.19 106 ARG A CA 1
ATOM 842 C C . ARG A 1 106 ? -9.468 6.213 13.910 1.00 97.19 106 ARG A C 1
ATOM 844 O O . ARG A 1 106 ? -10.370 6.335 13.079 1.00 97.19 106 ARG A O 1
ATOM 851 N N . LEU A 1 107 ? -8.642 5.164 13.920 1.00 96.94 107 LEU A N 1
ATOM 852 C CA . LEU A 1 107 ? -8.652 4.106 12.901 1.00 96.94 107 LEU A CA 1
ATOM 853 C C . LEU A 1 107 ? -10.048 3.502 12.703 1.00 96.94 107 LEU A C 1
ATOM 855 O O . LEU A 1 107 ? -10.585 3.558 11.600 1.00 96.94 107 LEU A O 1
ATOM 859 N N . GLY A 1 108 ? -10.682 3.015 13.773 1.00 96.00 108 GLY A N 1
ATOM 860 C CA . GLY A 1 108 ? -11.991 2.361 13.672 1.00 96.00 108 GLY A CA 1
ATOM 861 C C . GLY A 1 108 ? -13.109 3.279 13.157 1.00 96.00 108 GLY A C 1
ATOM 862 O O . GLY A 1 108 ? -13.975 2.836 12.405 1.00 96.00 108 GLY A O 1
ATOM 863 N N . ILE A 1 109 ? -13.094 4.569 13.520 1.00 97.12 109 ILE A N 1
ATOM 864 C CA . ILE A 1 109 ? -14.065 5.555 13.010 1.00 97.12 109 ILE A CA 1
ATOM 865 C C . ILE A 1 109 ? -13.765 5.892 11.547 1.00 97.12 109 ILE A C 1
ATOM 867 O O . ILE A 1 109 ? -14.685 5.940 10.733 1.00 97.12 109 ILE A O 1
ATOM 871 N N . SER A 1 110 ? -12.492 6.112 11.206 1.00 97.38 110 SER A N 1
ATOM 872 C CA . SER A 1 110 ? -12.070 6.456 9.844 1.00 97.38 110 SER A CA 1
ATOM 873 C C . SER A 1 110 ? -12.419 5.331 8.874 1.00 97.38 110 SER A C 1
ATOM 875 O O . SER A 1 110 ? -13.036 5.596 7.849 1.00 97.38 110 SER A O 1
ATOM 877 N N . TYR A 1 111 ? -12.138 4.084 9.255 1.00 97.12 111 TYR A N 1
ATOM 878 C CA . TYR A 1 111 ? -12.501 2.890 8.502 1.00 97.12 111 TYR A CA 1
ATOM 879 C C . TYR A 1 111 ? -14.014 2.797 8.245 1.00 97.12 111 TYR A C 1
ATOM 881 O O . TYR A 1 111 ? -14.449 2.712 7.097 1.00 97.12 111 TYR A O 1
ATOM 889 N N . LYS A 1 112 ? -14.835 2.884 9.304 1.00 96.81 112 LYS A N 1
ATOM 890 C CA . LYS A 1 112 ? -16.305 2.782 9.205 1.00 96.81 112 LYS A CA 1
ATOM 891 C C . LYS A 1 112 ? -16.933 3.877 8.347 1.00 96.81 112 LYS A C 1
ATOM 893 O O . LYS A 1 112 ? -17.980 3.656 7.746 1.00 96.81 112 LYS A O 1
ATOM 898 N N . LEU A 1 113 ? -16.332 5.064 8.338 1.00 97.12 113 LEU A N 1
ATOM 899 C CA . LEU A 1 113 ? -16.821 6.210 7.577 1.00 97.12 113 LEU A CA 1
ATOM 900 C C . LEU A 1 113 ? -16.219 6.308 6.169 1.00 97.12 113 LEU A C 1
ATOM 902 O O . LEU A 1 113 ? -16.521 7.279 5.479 1.00 97.12 113 LEU A O 1
ATOM 906 N N . GLY A 1 114 ? -15.376 5.360 5.744 1.00 96.06 114 GLY A N 1
ATOM 907 C CA . GLY A 1 114 ? -14.740 5.414 4.426 1.00 96.06 114 GLY A CA 1
ATOM 908 C C . GLY A 1 114 ? -13.736 6.564 4.287 1.00 96.06 114 GLY A C 1
ATOM 909 O O . GLY A 1 114 ? -13.646 7.170 3.226 1.00 96.06 114 GLY A O 1
ATOM 910 N N . LYS A 1 115 ? -13.064 6.946 5.380 1.00 96.50 115 LYS A N 1
ATOM 911 C CA . LYS A 1 115 ? -12.170 8.116 5.448 1.00 96.50 115 LYS A CA 1
ATOM 912 C C . LYS A 1 115 ? -10.683 7.770 5.372 1.00 96.50 115 LYS A C 1
ATOM 914 O O . LYS A 1 115 ? -9.867 8.682 5.469 1.00 96.50 115 LYS A O 1
ATOM 919 N N . LEU A 1 116 ? -10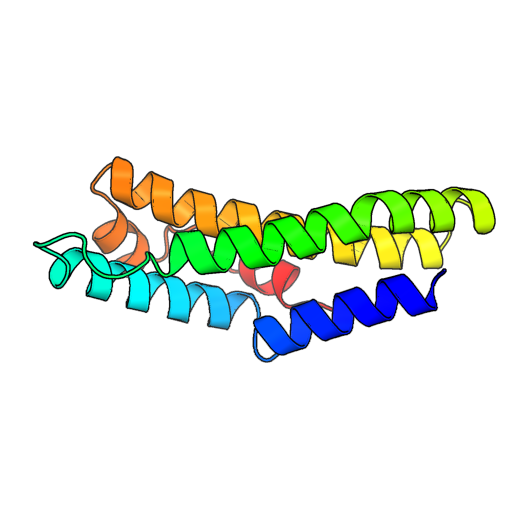.325 6.493 5.256 1.00 97.06 116 LEU A N 1
ATOM 920 C CA . LEU A 1 116 ? -8.944 6.110 4.959 1.00 97.06 116 LEU A CA 1
ATOM 921 C C . LEU A 1 116 ? -8.670 6.373 3.481 1.00 97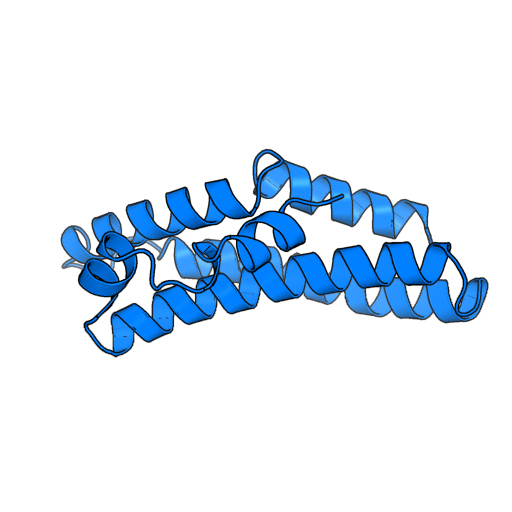.06 116 LEU A C 1
ATOM 923 O O . LEU A 1 116 ? -9.555 6.175 2.648 1.00 97.06 116 LEU A O 1
ATOM 927 N N . ILE A 1 117 ? -7.457 6.809 3.141 1.00 95.06 117 ILE A N 1
ATOM 928 C CA . ILE A 1 117 ? -7.171 7.314 1.788 1.00 95.06 117 ILE A CA 1
ATOM 929 C C . ILE A 1 117 ? -7.461 6.249 0.721 1.00 95.06 117 ILE A C 1
ATOM 931 O O . ILE A 1 117 ? -8.029 6.568 -0.318 1.00 95.06 117 ILE A O 1
ATOM 935 N N . TYR A 1 118 ? -7.136 4.979 0.978 1.00 94.31 118 TYR A N 1
ATOM 936 C CA . TYR A 1 118 ? -7.374 3.897 0.014 1.00 94.31 118 TYR A CA 1
ATOM 937 C C . TYR A 1 118 ? -8.861 3.624 -0.271 1.00 94.31 118 TYR A C 1
ATOM 939 O O . TYR A 1 118 ? -9.167 2.984 -1.273 1.00 94.31 118 TYR A O 1
ATOM 947 N N . GLN A 1 119 ? -9.774 4.080 0.597 1.00 95.69 119 GLN A N 1
ATOM 948 C CA . GLN A 1 119 ? -11.224 3.918 0.436 1.00 95.69 119 GLN A CA 1
ATOM 949 C C . GLN A 1 119 ? -11.833 5.009 -0.459 1.00 95.69 119 GLN A C 1
ATOM 951 O O . GLN A 1 119 ? -12.989 4.891 -0.877 1.00 95.69 119 GLN A O 1
ATOM 956 N N . ASP A 1 120 ? -11.074 6.064 -0.771 1.00 95.44 120 ASP A N 1
ATOM 957 C CA . ASP A 1 120 ? -11.477 7.045 -1.769 1.00 95.44 120 ASP A CA 1
ATOM 958 C C . ASP A 1 120 ? -11.589 6.388 -3.156 1.00 95.44 120 ASP A C 1
ATOM 960 O O . ASP A 1 120 ? -10.750 5.577 -3.559 1.00 95.44 120 ASP A O 1
ATOM 964 N N . LYS A 1 121 ? -12.643 6.735 -3.904 1.00 91.38 121 LYS A N 1
ATOM 965 C CA . LYS A 1 121 ? -12.951 6.085 -5.187 1.00 91.38 121 LYS A CA 1
ATOM 966 C C . LYS A 1 121 ? -11.852 6.289 -6.221 1.00 91.38 121 LYS A C 1
ATOM 968 O O . LYS A 1 121 ? -11.553 5.357 -6.969 1.00 91.38 121 LYS A O 1
ATOM 973 N N . ASP A 1 122 ? -11.264 7.480 -6.268 1.00 91.94 122 ASP A N 1
ATOM 974 C CA . ASP A 1 122 ? -10.198 7.770 -7.216 1.00 91.94 122 ASP A CA 1
ATOM 975 C C . ASP A 1 122 ? -8.918 7.060 -6.777 1.00 91.94 122 ASP A C 1
ATOM 977 O O . ASP A 1 122 ? -8.256 6.429 -7.602 1.00 91.94 122 ASP A O 1
ATOM 981 N N . ALA A 1 123 ? -8.594 7.085 -5.482 1.00 91.38 123 ALA A N 1
ATOM 982 C CA . ALA A 1 123 ? -7.452 6.351 -4.938 1.00 91.38 123 ALA A CA 1
ATOM 983 C C . ALA A 1 123 ? -7.514 4.850 -5.274 1.00 91.38 123 ALA A C 1
ATOM 985 O O . ALA A 1 123 ? -6.561 4.315 -5.852 1.00 91.38 123 ALA A O 1
ATOM 986 N N . ALA A 1 124 ? -8.644 4.197 -4.984 1.00 91.19 124 ALA A N 1
ATOM 987 C CA . ALA A 1 124 ? -8.878 2.785 -5.282 1.00 91.19 124 ALA A CA 1
ATOM 988 C C . ALA A 1 124 ? -8.772 2.495 -6.789 1.00 91.19 124 ALA A C 1
ATOM 990 O O . ALA A 1 124 ? -8.059 1.581 -7.206 1.00 91.19 124 ALA A O 1
ATOM 991 N N . TYR A 1 125 ? -9.404 3.323 -7.626 1.00 91.31 125 TYR A N 1
ATOM 992 C CA . TYR A 1 125 ? -9.322 3.187 -9.080 1.00 91.31 125 TYR A CA 1
ATOM 993 C C . TYR A 1 125 ? -7.878 3.277 -9.586 1.00 91.31 125 TYR A C 1
ATOM 995 O O . TYR A 1 125 ? -7.429 2.453 -10.383 1.00 91.31 125 TYR A O 1
ATOM 1003 N N . TRP A 1 126 ? -7.122 4.271 -9.122 1.00 90.00 126 TRP A N 1
ATOM 1004 C CA . TRP A 1 126 ? -5.773 4.520 -9.616 1.00 90.00 126 TRP A CA 1
ATOM 1005 C C . TRP A 1 126 ? -4.727 3.544 -9.085 1.00 90.00 126 TRP A C 1
ATOM 1007 O O . TRP A 1 126 ? -3.679 3.409 -9.721 1.00 90.00 126 TRP A O 1
ATOM 1017 N N . ILE A 1 127 ? -4.962 2.907 -7.936 1.00 93.12 127 ILE A N 1
ATOM 1018 C CA . ILE A 1 127 ? -4.051 1.894 -7.396 1.00 93.12 127 ILE A CA 1
ATOM 1019 C C . ILE A 1 127 ? -4.338 0.493 -7.940 1.00 93.12 127 ILE A C 1
ATOM 1021 O O . ILE A 1 127 ? -3.421 -0.320 -7.979 1.00 93.12 127 ILE A O 1
ATOM 1025 N N . ASP A 1 128 ? -5.551 0.209 -8.411 1.00 92.69 128 ASP A N 1
ATOM 1026 C CA . ASP A 1 128 ? -5.874 -1.078 -9.040 1.00 92.69 128 ASP A CA 1
ATOM 1027 C C . ASP A 1 128 ? -5.621 -1.085 -10.549 1.00 92.69 128 ASP A C 1
ATOM 1029 O O . ASP A 1 128 ? -5.467 -2.146 -11.152 1.00 92.69 128 ASP A O 1
ATOM 1033 N N . ARG A 1 129 ? -5.529 0.095 -11.165 1.00 83.94 129 ARG A N 1
ATOM 1034 C CA . ARG A 1 129 ? -5.274 0.230 -12.596 1.00 83.94 129 ARG A CA 1
ATOM 1035 C C . ARG A 1 129 ? -3.879 -0.281 -12.981 1.00 83.94 129 ARG A C 1
ATOM 1037 O O . ARG A 1 129 ? -2.864 0.218 -12.490 1.00 83.94 129 ARG A O 1
ATOM 1044 N N . ASP A 1 130 ? -3.858 -1.216 -13.930 1.00 65.19 130 ASP A N 1
ATOM 1045 C CA . ASP A 1 130 ? -2.663 -1.679 -14.651 1.00 65.19 130 ASP A CA 1
ATOM 1046 C C . ASP A 1 130 ? -2.185 -0.656 -15.703 1.00 65.19 130 ASP A C 1
ATOM 1048 O O . ASP A 1 130 ? -2.983 -0.162 -16.536 1.00 65.19 130 ASP A O 1
#

Radius of gyration: 16.15 Å; chains: 1; bounding box: 36×21×49 Å

pLDDT: mean 92.66, std 6.7, range [63.25, 98.12]

Organism: Dendrothele bispora (strain CBS 962.96) (NCBI:txid1314807)

Sequence (130 aa):
SLSAIRNIQMHLNRATDYSPSAYLEIICLRYQDWLNQNVSGISESPIDNAKSLFEKLSNDTGPLCNAVLQKYGCGDKFWEAERIRTRISRVISYLEDIELANMEGRLGISYKLGKLIYQDKDAAYWIDRD

Foldseek 3Di:
DLVQLVVLVVLVCVCQVLFLLVSLVVLLVVQVVCVVPPPPVPDDRSLVVQLVSLVVSLVSLVVVLVVQCVVPNPDPSNVSSVLSNVLSVLSNVLSVQLVVCVVVVNNVVCSVVLNRQSSDPVNSVSNSDD